Protein AF-A0A5K1DFF4-F1 (afdb_monomer)

Radius of gyration: 33.99 Å; Cα contacts (8 Å, |Δi|>4): 33; chains: 1; bounding box: 78×62×84 Å

Mean predicted aligned error: 16.13 Å

pLDDT: mean 75.85, std 14.33, range [39.12, 92.12]

Secondary structure (DSSP, 8-state):
-----PPPP------------------PPPPHHHHHHHHTTT--HHHHHHHHHHHHHHHHSPPPPP---PPPTTTTSTTS----S-HHHHHHHHHHHHHHHHHHHHSTTTT-SS--------HHHHHHHHHHHHHHHHHHH-

Solvent-accessible surface area (backbone atoms only — not comparable to full-atom values): 9519 Å² total; per-residue (Å²): 133,86,82,84,76,83,81,81,88,75,92,76,91,78,77,87,76,83,70,77,76,71,81,81,77,82,79,71,80,74,53,70,71,58,51,50,51,63,74,43,67,86,48,69,62,66,60,56,48,53,50,51,49,53,50,52,50,41,70,77,50,64,77,72,73,79,88,77,77,79,74,54,97,76,56,85,44,90,89,49,86,78,77,68,82,56,68,66,61,56,49,52,48,54,49,47,50,52,50,49,58,47,50,59,65,70,41,91,41,57,91,43,87,95,51,85,74,81,86,74,80,60,65,70,60,54,52,52,51,49,51,54,52,52,53,51,54,53,67,75,72,109

InterPro domains:
  IPR006709 Small-subunit processome, Utp14 [PTHR14150] (10-126)

Structure (mmCIF, N/CA/C/O backbone):
data_AF-A0A5K1DFF4-F1
#
_entry.id   AF-A0A5K1DFF4-F1
#
loop_
_atom_site.group_PDB
_atom_site.id
_atom_site.type_symbol
_atom_site.label_atom_id
_atom_site.label_alt_id
_atom_site.label_comp_id
_atom_site.label_asym_id
_atom_site.label_entity_id
_atom_site.label_seq_id
_atom_site.pdbx_PDB_ins_code
_atom_site.Cartn_x
_atom_site.Cartn_y
_atom_site.Cartn_z
_atom_site.occupancy
_atom_site.B_iso_or_equiv
_atom_site.auth_seq_id
_atom_site.auth_comp_id
_atom_site.auth_asym_id
_atom_site.auth_atom_id
_atom_site.pdbx_PDB_model_num
ATOM 1 N N . GLU A 1 1 ? 32.596 -52.393 -13.654 1.00 39.12 1 GLU A N 1
ATOM 2 C CA . GLU A 1 1 ? 33.371 -52.544 -14.899 1.00 39.12 1 GLU A CA 1
ATOM 3 C C . GLU A 1 1 ? 32.448 -52.272 -16.078 1.00 39.12 1 GLU A C 1
ATOM 5 O O . GLU A 1 1 ? 31.276 -52.626 -16.020 1.00 39.12 1 GLU A O 1
ATOM 10 N N . VAL A 1 2 ? 32.944 -51.499 -17.035 1.00 43.91 2 VAL A N 1
ATOM 11 C CA . VAL A 1 2 ? 32.220 -50.765 -18.083 1.00 43.91 2 VAL A CA 1
ATOM 12 C C . VAL A 1 2 ? 31.296 -51.635 -18.946 1.00 43.91 2 VAL A C 1
ATOM 14 O O . VAL A 1 2 ? 31.752 -52.527 -19.653 1.00 43.91 2 VAL A O 1
ATOM 17 N N . LYS A 1 3 ? 29.993 -51.320 -18.950 1.00 46.97 3 LYS A N 1
ATOM 18 C CA . LYS A 1 3 ? 29.064 -51.802 -19.980 1.00 46.97 3 LYS A CA 1
ATOM 19 C C . LYS A 1 3 ? 29.241 -50.939 -21.227 1.00 46.97 3 LYS A C 1
ATOM 21 O O . LYS A 1 3 ? 28.746 -49.818 -21.277 1.00 46.97 3 LYS A O 1
ATOM 26 N N . GLN A 1 4 ? 29.955 -51.469 -22.213 1.00 48.59 4 GLN A N 1
ATOM 27 C CA . GLN A 1 4 ? 29.823 -51.026 -23.595 1.00 48.59 4 GLN A CA 1
ATOM 28 C C . GLN A 1 4 ? 28.458 -51.506 -24.102 1.00 48.59 4 GLN A C 1
ATOM 30 O O . GLN A 1 4 ? 28.207 -52.709 -24.145 1.00 48.59 4 GLN A O 1
ATOM 35 N N . LEU A 1 5 ? 27.572 -50.574 -24.451 1.00 53.84 5 LEU A N 1
ATOM 36 C CA . LEU A 1 5 ? 26.425 -50.859 -25.306 1.00 53.84 5 LEU A CA 1
ATOM 37 C C . LEU A 1 5 ? 26.660 -50.128 -26.625 1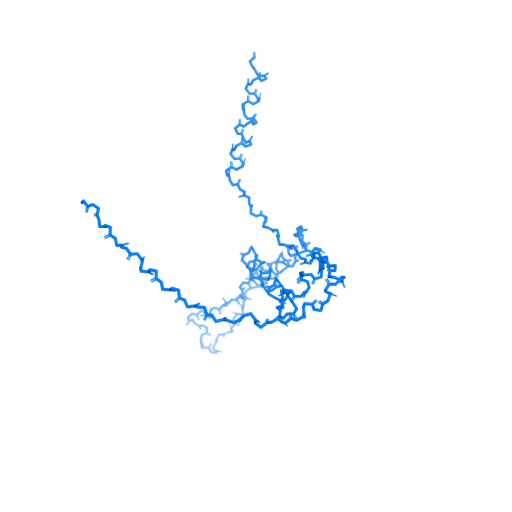.00 53.84 5 LEU A C 1
ATOM 39 O O . LEU A 1 5 ? 26.746 -48.903 -26.660 1.00 53.84 5 LEU A O 1
ATOM 43 N N . ALA A 1 6 ? 26.821 -50.918 -27.680 1.00 44.25 6 ALA A N 1
ATOM 44 C CA . ALA A 1 6 ? 26.883 -50.466 -29.055 1.00 44.25 6 ALA A CA 1
ATOM 45 C C . ALA A 1 6 ? 25.528 -49.864 -29.458 1.00 44.25 6 ALA A C 1
ATOM 47 O O . ALA A 1 6 ? 24.496 -50.507 -29.265 1.00 44.25 6 ALA A O 1
ATOM 48 N N . CYS A 1 7 ? 25.525 -48.657 -30.028 1.00 39.53 7 CYS A N 1
ATOM 49 C CA . CYS A 1 7 ? 24.390 -48.201 -30.827 1.00 39.53 7 CYS A CA 1
ATOM 50 C C . CYS A 1 7 ? 24.571 -48.739 -32.245 1.00 39.53 7 CYS A C 1
ATOM 52 O O . CYS A 1 7 ? 25.621 -48.551 -32.857 1.00 39.53 7 CYS A O 1
ATOM 54 N N . SER A 1 8 ? 23.551 -49.455 -32.703 1.00 48.06 8 SER A N 1
ATOM 55 C CA . SER A 1 8 ? 23.461 -50.041 -34.032 1.00 48.06 8 SER A CA 1
ATOM 56 C C . SER A 1 8 ? 23.337 -48.936 -35.075 1.00 48.06 8 SER A C 1
ATOM 58 O O . SER A 1 8 ? 22.483 -48.060 -34.953 1.00 48.06 8 SER A O 1
ATOM 60 N N . ASP A 1 9 ? 24.193 -49.017 -36.086 1.00 43.62 9 ASP A N 1
ATOM 61 C CA . ASP A 1 9 ? 24.113 -48.273 -37.335 1.00 43.62 9 ASP A CA 1
ATOM 62 C C . ASP A 1 9 ? 22.935 -48.835 -38.147 1.00 43.62 9 ASP A C 1
ATOM 64 O O . ASP A 1 9 ? 22.853 -50.045 -38.378 1.00 43.62 9 ASP A O 1
ATOM 68 N N . SER A 1 10 ? 21.981 -47.980 -38.497 1.00 50.53 10 SER A N 1
ATOM 69 C CA . SER A 1 10 ? 20.899 -48.293 -39.428 1.00 50.53 10 SER A CA 1
ATOM 70 C C . SER A 1 10 ? 20.788 -47.113 -40.372 1.00 50.53 10 SER A C 1
ATOM 72 O O . SER A 1 10 ? 20.087 -46.142 -40.091 1.00 50.53 10 SER A O 1
ATOM 74 N N . ALA A 1 11 ? 21.532 -47.216 -41.469 1.00 50.69 11 ALA A N 1
ATOM 75 C CA . ALA A 1 11 ? 21.329 -46.429 -42.666 1.00 50.69 11 ALA A CA 1
ATOM 76 C C . ALA A 1 11 ? 19.898 -46.654 -43.170 1.00 50.69 11 ALA A C 1
ATOM 78 O O . ALA A 1 11 ? 19.528 -47.780 -43.504 1.00 50.69 11 ALA A O 1
ATOM 79 N N . ASP A 1 12 ? 19.115 -45.583 -43.206 1.00 45.81 12 ASP A N 1
ATOM 80 C CA . ASP A 1 12 ? 17.918 -45.503 -44.027 1.00 45.81 12 ASP A CA 1
ATOM 81 C C . ASP A 1 12 ? 18.063 -44.239 -44.874 1.00 45.81 12 ASP A C 1
ATOM 83 O O . ASP A 1 12 ? 18.036 -43.114 -44.369 1.00 45.81 12 ASP A O 1
ATOM 87 N N . GLU A 1 13 ? 18.371 -44.457 -46.150 1.00 49.12 13 GLU A N 1
ATOM 88 C CA . GLU A 1 13 ? 18.345 -43.427 -47.173 1.00 49.12 13 GLU A CA 1
ATOM 89 C C . GLU A 1 13 ? 16.897 -43.258 -47.625 1.00 49.12 13 GLU A C 1
ATOM 91 O O . GLU A 1 13 ? 16.302 -44.175 -48.189 1.00 49.12 13 GLU A O 1
ATOM 96 N N . SER A 1 14 ? 16.344 -42.066 -47.429 1.00 51.72 14 SER A N 1
ATOM 97 C CA . SER A 1 14 ? 15.102 -41.664 -48.080 1.00 51.72 14 SER A CA 1
ATOM 98 C C . SER A 1 14 ? 15.201 -40.207 -48.521 1.00 51.72 14 SER A C 1
ATOM 100 O O . SER A 1 14 ? 15.054 -39.289 -47.720 1.00 51.72 14 SER A O 1
ATOM 102 N N . GLU A 1 15 ? 15.518 -40.082 -49.808 1.00 46.38 15 GLU A N 1
ATOM 103 C CA . GLU A 1 15 ? 15.056 -39.101 -50.794 1.00 46.38 15 GLU A CA 1
ATOM 104 C C . GLU A 1 15 ? 15.085 -37.607 -50.421 1.00 46.38 15 GLU A C 1
ATOM 106 O O . GLU A 1 15 ? 14.270 -37.086 -49.662 1.00 46.38 15 GLU A O 1
ATOM 111 N N . GLU A 1 16 ? 16.021 -36.902 -51.067 1.00 46.00 16 GLU A N 1
ATOM 112 C CA . GLU A 1 16 ? 16.049 -35.448 -51.201 1.00 46.00 16 GLU A CA 1
ATOM 113 C C . GLU A 1 16 ? 14.809 -34.955 -51.962 1.00 46.00 16 GLU A C 1
ATOM 115 O O . GLU A 1 16 ? 14.811 -34.822 -53.188 1.00 46.00 16 GLU A O 1
ATOM 120 N N . ASP A 1 17 ? 13.751 -34.627 -51.224 1.00 42.62 17 ASP A N 1
ATOM 121 C CA . ASP A 1 17 ? 12.712 -33.737 -51.725 1.00 42.62 17 ASP A CA 1
ATOM 122 C C . ASP A 1 17 ? 13.306 -32.320 -51.768 1.00 42.62 17 ASP A C 1
ATOM 124 O O . ASP A 1 17 ? 13.431 -31.614 -50.763 1.00 42.62 17 ASP A O 1
ATOM 128 N N . ASN A 1 18 ? 13.757 -31.937 -52.964 1.00 50.97 18 ASN A N 1
ATOM 129 C CA . ASN A 1 18 ? 14.272 -30.617 -53.310 1.00 50.97 18 ASN A CA 1
ATOM 130 C C . ASN A 1 18 ? 13.133 -29.591 -53.241 1.00 50.97 18 ASN A C 1
ATOM 132 O O . ASN A 1 18 ? 12.577 -29.154 -54.252 1.00 50.97 18 ASN A O 1
ATOM 136 N N . GLN A 1 19 ? 12.759 -29.231 -52.017 1.00 44.47 19 GLN A N 1
ATOM 137 C CA . GLN A 1 19 ? 11.852 -28.139 -51.750 1.00 44.47 19 GLN A CA 1
ATOM 138 C C . GLN A 1 19 ? 12.647 -26.857 -51.953 1.00 44.47 19 GLN A C 1
ATOM 140 O O . GLN A 1 19 ? 13.434 -26.442 -51.104 1.00 44.47 19 GLN A O 1
ATOM 145 N N . SER A 1 20 ? 12.480 -26.288 -53.148 1.00 45.53 20 SER A N 1
ATOM 146 C CA . SER A 1 20 ? 13.001 -24.992 -53.554 1.00 45.53 20 SER A CA 1
ATOM 147 C C . SER A 1 20 ? 12.880 -24.011 -52.395 1.00 45.53 20 SER A C 1
ATOM 149 O O . SER A 1 20 ? 11.777 -23.578 -52.057 1.00 45.53 20 SER A O 1
ATOM 151 N N . VAL A 1 21 ? 14.018 -23.706 -51.774 1.00 53.59 21 VAL A N 1
ATOM 152 C CA . VAL A 1 21 ? 14.133 -22.690 -50.735 1.00 53.59 21 VAL A CA 1
ATOM 153 C C . VAL A 1 21 ? 13.861 -21.372 -51.441 1.00 53.59 21 VAL A C 1
ATOM 155 O O . VAL A 1 21 ? 14.738 -20.780 -52.070 1.00 53.59 21 VAL A O 1
ATOM 158 N N . GLU A 1 22 ? 12.588 -20.991 -51.445 1.00 52.88 22 GLU A N 1
ATOM 159 C CA . GLU A 1 22 ? 12.128 -19.688 -51.876 1.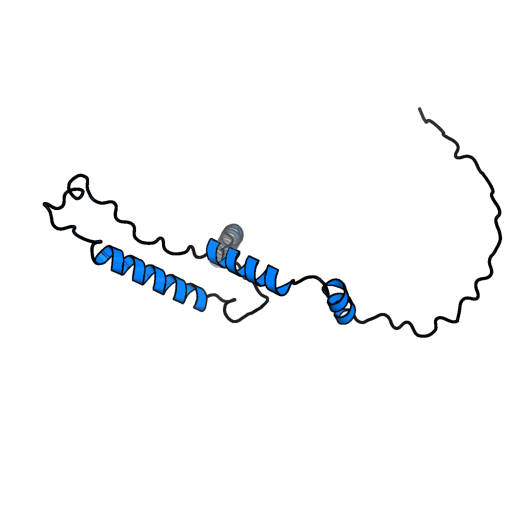00 52.88 22 GLU A CA 1
ATOM 160 C C . GLU A 1 22 ? 12.979 -18.685 -51.111 1.00 52.88 22 GLU A C 1
ATOM 162 O O . GLU A 1 22 ? 13.079 -18.752 -49.883 1.00 52.88 22 GLU A O 1
ATOM 167 N N . SER A 1 23 ? 13.719 -17.874 -51.864 1.00 50.88 23 SER A N 1
ATOM 168 C CA . SER A 1 23 ? 14.736 -16.965 -51.363 1.00 50.88 23 SER A CA 1
ATOM 169 C C . SER A 1 23 ? 14.130 -16.082 -50.285 1.00 50.88 23 SER A C 1
ATOM 171 O O . SER A 1 23 ? 13.489 -15.070 -50.561 1.00 50.88 23 SER A O 1
ATOM 173 N N . MET A 1 24 ? 14.335 -16.512 -49.047 1.00 57.44 24 MET A N 1
ATOM 174 C CA . MET A 1 24 ? 13.9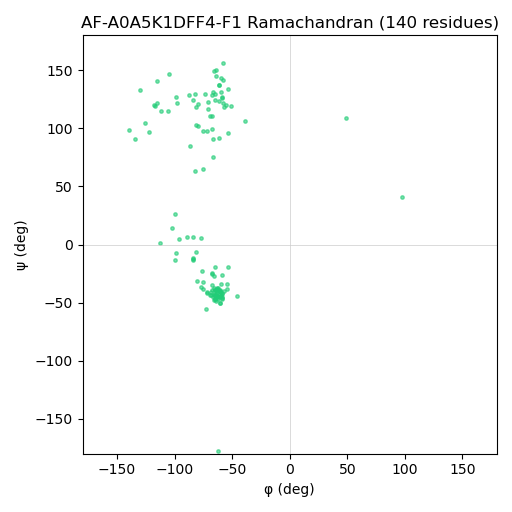59 -15.832 -47.833 1.00 57.44 24 MET A CA 1
ATOM 175 C C . MET A 1 24 ? 14.956 -14.677 -47.608 1.00 57.44 24 MET A C 1
ATOM 177 O O . MET A 1 24 ? 15.731 -14.669 -46.656 1.00 57.44 24 MET A O 1
ATOM 181 N N . SER A 1 25 ? 14.956 -13.699 -48.512 1.00 60.94 25 SER A N 1
ATOM 182 C CA . SER A 1 25 ? 15.586 -12.398 -48.301 1.00 60.94 25 SER A CA 1
ATOM 183 C C . SER A 1 25 ? 14.579 -11.468 -47.629 1.00 60.94 25 SER A C 1
ATOM 185 O O . SER A 1 25 ? 13.461 -11.330 -48.118 1.00 60.94 25 SER A O 1
ATOM 187 N N . ASP A 1 26 ? 15.026 -10.851 -46.534 1.00 61.12 26 ASP A N 1
ATOM 188 C CA . ASP A 1 26 ? 14.381 -9.772 -45.767 1.00 61.12 26 ASP A CA 1
ATOM 189 C C . ASP A 1 26 ? 13.594 -10.196 -44.509 1.00 61.12 26 ASP A C 1
ATOM 191 O O . ASP A 1 26 ? 12.553 -9.636 -44.176 1.00 61.12 26 ASP A O 1
ATOM 195 N N . TYR A 1 27 ? 14.131 -11.145 -43.731 1.00 63.75 27 TYR A N 1
ATOM 196 C CA . TYR A 1 27 ? 13.743 -11.315 -42.320 1.00 63.75 27 TYR A CA 1
ATOM 197 C C . TYR A 1 27 ? 14.608 -10.384 -41.481 1.00 63.75 27 TYR A C 1
ATOM 199 O O . TYR A 1 27 ? 15.662 -10.772 -40.975 1.00 63.75 27 TYR A O 1
ATOM 207 N N . GLU A 1 28 ? 14.185 -9.129 -41.356 1.00 74.00 28 GLU A N 1
ATOM 208 C CA . GLU A 1 28 ? 14.731 -8.259 -40.322 1.00 74.00 28 GLU A CA 1
ATOM 209 C C . GLU A 1 28 ? 14.330 -8.834 -38.961 1.00 74.00 28 GLU A C 1
ATOM 211 O O . GLU A 1 28 ? 13.153 -9.094 -38.699 1.00 74.00 28 GLU A O 1
ATOM 216 N N . LEU A 1 29 ? 15.319 -9.092 -38.101 1.00 77.94 29 LEU A N 1
ATOM 217 C CA . LEU A 1 29 ? 15.044 -9.543 -36.743 1.00 77.94 29 LEU A CA 1
ATOM 218 C C . LEU A 1 29 ? 14.167 -8.484 -36.062 1.00 77.94 29 LEU A C 1
ATOM 220 O O . LEU A 1 29 ? 14.595 -7.328 -35.967 1.00 77.94 29 LEU A O 1
ATOM 224 N N . PRO A 1 30 ? 12.965 -8.852 -35.585 1.00 80.44 30 PRO A N 1
ATOM 225 C CA . PRO A 1 30 ? 12.081 -7.905 -34.931 1.00 80.44 30 PRO A CA 1
ATOM 226 C C . PRO A 1 30 ? 12.796 -7.287 -33.735 1.00 80.44 30 PRO A C 1
ATOM 228 O O . PRO A 1 30 ? 13.544 -7.949 -33.003 1.00 80.44 30 PRO A O 1
ATOM 231 N N . SER A 1 31 ? 12.572 -5.992 -33.535 1.00 86.06 31 SER A N 1
ATOM 232 C CA . SER A 1 31 ? 13.191 -5.292 -32.417 1.00 86.06 31 SER A CA 1
ATOM 233 C C . SER A 1 31 ? 12.672 -5.857 -31.088 1.00 86.06 31 SER A C 1
ATOM 235 O O . SER A 1 31 ? 11.529 -6.307 -30.985 1.00 86.06 31 SER A O 1
ATOM 237 N N . MET A 1 32 ? 13.495 -5.803 -30.037 1.00 86.44 32 MET A N 1
ATOM 238 C CA . MET A 1 32 ? 13.118 -6.285 -28.699 1.00 86.44 32 MET A CA 1
ATOM 239 C C . MET A 1 32 ? 11.714 -5.847 -28.219 1.00 86.44 32 MET A C 1
ATOM 241 O O . MET A 1 32 ? 10.990 -6.709 -27.722 1.00 86.44 32 MET A O 1
ATOM 245 N N . PRO A 1 33 ? 11.254 -4.584 -28.373 1.00 87.00 33 PRO A N 1
ATOM 246 C CA . PRO A 1 33 ? 9.906 -4.206 -27.933 1.00 87.00 33 PRO A CA 1
ATOM 247 C C . PRO A 1 33 ? 8.780 -4.894 -28.717 1.00 87.00 33 PRO A C 1
ATOM 249 O O . PRO A 1 33 ? 7.692 -5.081 -28.181 1.00 87.00 33 PRO A O 1
ATOM 252 N N . GLU A 1 34 ? 9.014 -5.278 -29.968 1.00 87.38 34 GLU A N 1
ATOM 253 C CA . GLU A 1 34 ? 8.032 -5.979 -30.797 1.00 87.38 34 GLU A CA 1
ATOM 254 C C . GLU A 1 34 ? 7.892 -7.446 -30.376 1.00 87.38 34 GLU A C 1
ATOM 256 O O . GLU A 1 34 ? 6.783 -7.972 -30.280 1.00 87.38 34 GLU A O 1
ATOM 261 N N . LEU A 1 35 ? 9.013 -8.071 -30.009 1.00 89.81 35 LEU A N 1
ATOM 262 C CA . LEU A 1 35 ? 9.031 -9.401 -29.407 1.00 89.81 35 LEU A CA 1
ATOM 263 C C . LEU A 1 35 ? 8.338 -9.422 -28.044 1.00 89.81 35 LEU A C 1
ATOM 265 O O . LEU A 1 35 ? 7.550 -10.326 -27.790 1.00 89.81 35 LEU A O 1
ATOM 269 N N . ILE A 1 36 ? 8.580 -8.416 -27.196 1.00 86.31 36 ILE A N 1
ATOM 270 C CA . ILE A 1 36 ? 7.915 -8.283 -25.890 1.00 86.31 36 ILE A CA 1
ATOM 271 C C . ILE A 1 36 ? 6.403 -8.149 -26.090 1.00 86.31 36 ILE A C 1
ATOM 273 O O . ILE A 1 36 ? 5.640 -8.921 -25.518 1.00 86.31 36 ILE A O 1
ATOM 277 N N . LYS A 1 37 ? 5.960 -7.240 -26.968 1.00 85.56 37 LYS A N 1
ATOM 278 C CA . LYS A 1 37 ? 4.531 -7.078 -27.275 1.00 85.56 37 LYS A CA 1
ATOM 279 C C . LYS A 1 37 ? 3.896 -8.367 -27.781 1.00 85.56 37 LYS A C 1
ATOM 281 O O . LYS A 1 37 ? 2.772 -8.653 -27.406 1.00 85.56 37 LYS A O 1
ATOM 286 N N . ARG A 1 38 ? 4.597 -9.141 -28.616 1.00 86.56 38 ARG A N 1
ATOM 287 C CA . ARG A 1 38 ? 4.097 -10.418 -29.142 1.00 86.56 38 ARG A CA 1
ATOM 288 C C . ARG A 1 38 ? 4.063 -11.521 -28.086 1.00 86.56 38 ARG A C 1
ATOM 290 O O . ARG A 1 38 ? 3.111 -12.292 -28.069 1.00 86.56 38 ARG A O 1
ATOM 297 N N . ALA A 1 39 ? 5.083 -11.607 -27.237 1.00 88.25 39 ALA A N 1
ATOM 298 C CA . ALA A 1 39 ? 5.167 -12.606 -26.176 1.00 88.25 39 ALA A CA 1
ATOM 299 C C . ALA A 1 39 ? 4.075 -12.405 -25.114 1.00 88.25 39 ALA A C 1
ATOM 301 O O . ALA A 1 39 ? 3.495 -13.385 -24.659 1.00 88.25 39 ALA A O 1
ATOM 302 N N . PHE A 1 40 ? 3.751 -11.149 -24.795 1.00 84.62 40 PHE A N 1
ATOM 303 C CA . PHE A 1 40 ? 2.730 -10.775 -23.811 1.00 84.62 40 PHE A CA 1
ATOM 304 C C . PHE A 1 40 ? 1.404 -10.312 -24.449 1.00 84.62 40 PHE A C 1
ATOM 306 O O . PHE A 1 40 ? 0.560 -9.751 -23.769 1.00 84.62 40 PHE A O 1
ATOM 313 N N . ALA A 1 41 ? 1.173 -10.546 -25.749 1.00 82.12 41 ALA A N 1
ATOM 314 C CA . ALA A 1 41 ? -0.056 -10.111 -26.439 1.00 82.12 41 ALA A CA 1
ATOM 315 C C . ALA A 1 41 ? -1.335 -10.796 -25.924 1.00 82.12 41 ALA A C 1
ATOM 317 O O . ALA A 1 41 ? -2.438 -10.336 -26.205 1.00 82.12 41 ALA A O 1
ATOM 318 N N . SER A 1 42 ? -1.173 -11.934 -25.249 1.00 79.56 42 SER A N 1
ATOM 319 C CA . SER A 1 42 ? -2.256 -12.747 -24.694 1.00 79.56 42 SER A CA 1
ATOM 320 C C . SER A 1 42 ? -2.253 -12.763 -23.164 1.00 79.56 42 SER A C 1
ATOM 322 O O . SER A 1 42 ? -3.053 -13.495 -22.584 1.00 79.56 42 SER A O 1
ATOM 324 N N . ASP A 1 43 ? -1.328 -12.042 -22.533 1.00 85.00 43 ASP A N 1
ATOM 325 C CA . ASP A 1 43 ? -1.120 -12.062 -21.090 1.00 85.00 43 ASP A CA 1
ATOM 326 C C . ASP A 1 43 ? -1.400 -10.664 -20.529 1.00 85.00 43 ASP A C 1
ATOM 328 O O . ASP A 1 43 ? -0.745 -9.694 -20.921 1.00 85.00 43 ASP A O 1
ATOM 332 N N . ASP A 1 44 ? -2.386 -10.549 -19.640 1.00 83.69 44 ASP A N 1
ATOM 333 C CA . ASP A 1 44 ? -2.805 -9.277 -19.039 1.00 83.69 44 ASP A CA 1
ATOM 334 C C . ASP A 1 44 ? -1.886 -8.914 -17.858 1.00 83.69 44 ASP A C 1
ATOM 336 O O . ASP A 1 44 ? -2.293 -8.791 -16.702 1.00 83.69 44 ASP A O 1
ATOM 340 N N . VAL A 1 45 ? -0.603 -8.707 -18.172 1.00 83.44 45 VAL A N 1
ATOM 341 C CA . VAL A 1 45 ? 0.471 -8.423 -17.202 1.00 83.44 45 VAL A CA 1
ATOM 342 C C . VAL A 1 45 ? 0.217 -7.173 -16.357 1.00 83.44 45 VAL A C 1
ATOM 344 O O . VAL A 1 45 ? 0.731 -7.052 -15.246 1.00 83.44 45 VAL A O 1
ATOM 347 N N . GLU A 1 46 ? -0.564 -6.224 -16.875 1.00 83.94 46 GLU A N 1
ATOM 348 C CA . GLU A 1 46 ? -0.919 -5.001 -16.155 1.00 83.94 46 GLU A CA 1
ATOM 349 C C . GLU A 1 46 ? -1.917 -5.285 -15.023 1.00 83.94 46 GLU A C 1
ATOM 351 O O . GLU A 1 46 ? -1.741 -4.770 -13.919 1.00 83.94 46 GLU A O 1
ATOM 356 N N . GLU A 1 47 ? -2.918 -6.143 -15.252 1.00 86.88 47 GLU A N 1
ATOM 357 C CA . GLU A 1 47 ? -3.928 -6.480 -14.240 1.00 86.88 47 GLU A CA 1
ATOM 358 C C . GLU A 1 47 ? -3.319 -7.313 -13.105 1.00 86.88 47 GLU A C 1
ATOM 360 O O . GLU A 1 47 ? -3.553 -7.037 -11.923 1.00 86.88 47 GLU A O 1
ATOM 36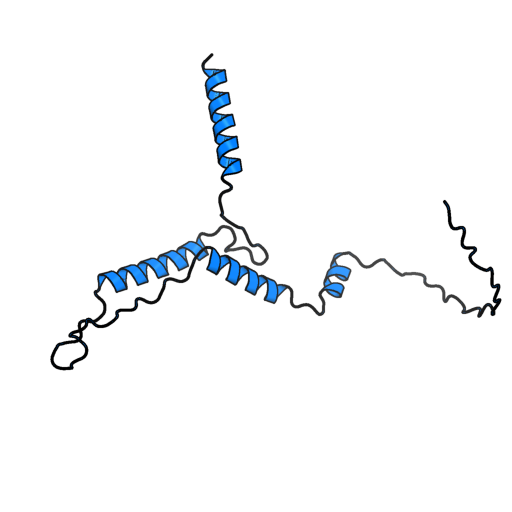5 N N . GLU A 1 48 ? -2.487 -8.300 -13.447 1.00 87.25 48 GLU A N 1
ATOM 366 C CA . GLU A 1 48 ? -1.773 -9.098 -12.448 1.00 87.25 48 GLU A CA 1
ATOM 367 C C . GLU A 1 48 ? -0.857 -8.228 -11.584 1.00 87.25 48 GLU A C 1
ATOM 369 O O . GLU A 1 48 ? -0.835 -8.370 -10.357 1.00 87.25 48 GLU A O 1
ATOM 374 N N . PHE A 1 49 ? -0.168 -7.267 -12.204 1.00 89.88 49 PHE A N 1
ATOM 375 C CA . PHE A 1 49 ? 0.693 -6.333 -11.493 1.00 89.88 49 PHE A CA 1
ATOM 376 C C . PHE A 1 49 ? -0.092 -5.403 -10.563 1.00 89.88 49 PHE A C 1
ATOM 378 O O . PHE A 1 49 ? 0.314 -5.177 -9.421 1.00 89.88 49 PHE A O 1
ATOM 385 N N . GLU A 1 50 ? -1.226 -4.857 -11.011 1.00 87.25 50 GLU A N 1
ATOM 386 C CA . GLU A 1 50 ? -2.086 -4.032 -10.157 1.00 87.25 50 GLU A CA 1
ATOM 387 C C . GLU A 1 50 ? -2.603 -4.823 -8.952 1.00 87.25 50 GLU A C 1
ATOM 389 O O . GLU A 1 50 ? -2.611 -4.312 -7.827 1.00 87.25 50 GLU A O 1
ATOM 394 N N . LYS A 1 51 ? -2.969 -6.089 -9.158 1.00 89.00 51 LYS A N 1
ATOM 395 C CA . LYS A 1 51 ? -3.402 -6.984 -8.087 1.00 89.00 51 LYS A CA 1
ATOM 396 C C . LYS A 1 51 ? -2.283 -7.266 -7.083 1.00 89.00 51 LYS A C 1
ATOM 398 O O . LYS A 1 51 ? -2.509 -7.115 -5.882 1.00 89.00 51 LYS A O 1
ATOM 403 N N . GLU A 1 52 ? -1.088 -7.623 -7.547 1.00 86.94 52 GLU A N 1
ATOM 404 C CA . GLU A 1 52 ? 0.070 -7.868 -6.678 1.00 86.94 52 GLU A CA 1
ATOM 405 C C . GLU A 1 52 ? 0.468 -6.596 -5.911 1.00 86.94 52 GLU A C 1
ATOM 407 O O . GLU A 1 52 ? 0.742 -6.636 -4.710 1.00 86.94 52 GLU A O 1
ATOM 412 N N . LYS A 1 53 ? 0.399 -5.430 -6.566 1.00 87.44 53 LYS A N 1
ATOM 413 C CA . LYS A 1 53 ? 0.615 -4.128 -5.927 1.00 87.44 53 LYS A CA 1
ATOM 414 C C . LYS A 1 53 ? -0.390 -3.870 -4.808 1.00 87.44 53 LYS A C 1
ATOM 416 O O . LYS A 1 53 ? 0.001 -3.407 -3.737 1.00 87.44 53 LYS A O 1
ATOM 421 N N . LEU A 1 54 ? -1.673 -4.156 -5.027 1.00 83.62 54 LEU A N 1
ATOM 422 C CA . LEU A 1 54 ? -2.711 -4.013 -4.003 1.00 83.62 54 LEU A CA 1
ATOM 423 C C . LEU A 1 54 ? -2.499 -4.973 -2.827 1.00 83.62 54 LEU A C 1
ATOM 425 O O . LEU A 1 54 ? -2.705 -4.579 -1.678 1.00 83.62 54 LEU A O 1
ATOM 429 N N . GLU A 1 55 ? -2.068 -6.204 -3.096 1.00 85.62 55 GLU A N 1
ATOM 430 C CA . GLU A 1 55 ? -1.770 -7.201 -2.068 1.00 85.62 55 GLU A CA 1
ATOM 431 C C . GLU A 1 55 ? -0.568 -6.782 -1.210 1.00 85.62 55 GLU A C 1
ATOM 433 O O . GLU A 1 55 ? -0.687 -6.720 0.016 1.00 85.62 55 GLU A O 1
ATOM 438 N N . ALA A 1 56 ? 0.533 -6.360 -1.838 1.00 83.25 56 ALA A N 1
ATOM 439 C CA . ALA A 1 56 ? 1.708 -5.831 -1.147 1.00 83.25 56 ALA A CA 1
ATOM 440 C C . ALA A 1 56 ? 1.382 -4.572 -0.320 1.00 83.25 56 ALA A C 1
ATOM 442 O O . ALA A 1 56 ? 1.837 -4.423 0.817 1.00 83.25 56 ALA A O 1
ATOM 443 N N . LEU A 1 57 ? 0.547 -3.672 -0.855 1.00 81.62 57 LEU A N 1
ATOM 444 C CA . LEU A 1 57 ? 0.068 -2.496 -0.125 1.00 81.62 57 LEU A CA 1
ATOM 445 C C . LEU A 1 57 ? -0.765 -2.874 1.104 1.00 81.62 57 LEU A C 1
ATOM 447 O O . LEU A 1 57 ? -0.680 -2.196 2.129 1.00 81.62 57 LEU A O 1
ATOM 451 N N . ASN A 1 58 ? -1.577 -3.926 1.008 1.00 82.31 58 ASN A N 1
ATOM 452 C CA . ASN A 1 58 ? -2.409 -4.395 2.110 1.00 82.31 58 ASN A CA 1
ATOM 453 C C . ASN A 1 58 ? -1.602 -5.148 3.181 1.00 82.31 58 ASN A C 1
ATOM 455 O O . ASN A 1 58 ? -1.940 -5.063 4.360 1.00 82.31 58 ASN A O 1
ATOM 459 N N . GLU A 1 59 ? -0.532 -5.848 2.795 1.00 82.25 59 GLU A N 1
ATOM 460 C CA . GLU A 1 59 ? 0.399 -6.474 3.739 1.00 82.25 59 GLU A CA 1
ATOM 461 C C . GLU A 1 59 ? 1.167 -5.417 4.549 1.00 82.25 59 GLU A C 1
ATOM 463 O O . GLU A 1 59 ? 1.286 -5.531 5.770 1.00 82.25 59 GLU A O 1
ATOM 468 N N . GLU A 1 60 ? 1.668 -4.365 3.892 1.00 75.00 60 GLU A N 1
ATOM 469 C CA . GLU A 1 60 ? 2.452 -3.323 4.568 1.00 75.00 60 GLU A CA 1
ATOM 470 C C . GLU A 1 60 ? 1.581 -2.344 5.368 1.00 75.00 60 GLU A C 1
ATOM 472 O O . GLU A 1 60 ? 1.975 -1.895 6.448 1.00 75.00 60 GLU A O 1
ATOM 477 N N . VAL A 1 61 ? 0.392 -2.015 4.862 1.00 77.88 61 VAL A N 1
ATOM 478 C CA . VAL A 1 61 ? -0.589 -1.182 5.557 1.00 77.88 61 VAL A CA 1
ATOM 479 C C . VAL A 1 61 ? -1.873 -2.000 5.676 1.00 77.88 61 VAL A C 1
ATOM 481 O O . VAL A 1 61 ? -2.660 -2.012 4.728 1.00 77.88 61 VAL A O 1
ATOM 484 N N . PRO A 1 62 ? -2.136 -2.669 6.811 1.00 75.12 62 PRO A N 1
ATOM 485 C CA . PRO A 1 62 ? -3.375 -3.415 6.986 1.00 75.12 62 PRO A CA 1
ATOM 486 C C . PRO A 1 62 ? -4.582 -2.472 7.016 1.00 75.12 62 PRO A C 1
ATOM 488 O O . PRO A 1 62 ? -4.497 -1.302 7.411 1.00 75.12 62 PRO A O 1
ATOM 491 N N . MET A 1 63 ? -5.731 -2.960 6.553 1.00 73.50 63 MET A N 1
ATOM 492 C CA . MET A 1 63 ? -6.983 -2.214 6.663 1.00 73.50 63 MET A CA 1
ATOM 493 C C . MET A 1 63 ? -7.366 -2.093 8.147 1.00 73.50 63 MET A C 1
ATOM 495 O O . MET A 1 63 ? -7.329 -3.106 8.846 1.00 73.50 63 MET A O 1
ATOM 499 N N . PRO A 1 64 ? -7.717 -0.891 8.651 1.00 73.06 64 PRO A N 1
ATOM 500 C CA . PRO A 1 64 ? -8.170 -0.761 10.029 1.00 73.06 64 PRO A CA 1
ATOM 501 C C . PRO A 1 64 ? -9.408 -1.636 10.229 1.00 73.06 64 PRO A C 1
ATOM 503 O O . PRO A 1 64 ? -10.367 -1.556 9.457 1.00 73.06 64 PRO A O 1
ATOM 506 N N . GLU A 1 65 ? -9.364 -2.504 11.236 1.00 73.38 65 GLU A N 1
ATOM 507 C CA . GLU A 1 65 ? -10.488 -3.374 11.561 1.00 73.38 65 GLU A CA 1
ATOM 508 C C . GLU A 1 65 ? -11.705 -2.528 11.936 1.00 73.38 65 GLU A C 1
ATOM 510 O O . GLU A 1 65 ? -11.603 -1.536 12.664 1.00 73.38 65 GLU A O 1
ATOM 515 N N . LYS A 1 66 ? -12.880 -2.927 11.438 1.00 75.75 66 LYS A N 1
ATOM 516 C CA . LYS A 1 66 ? -14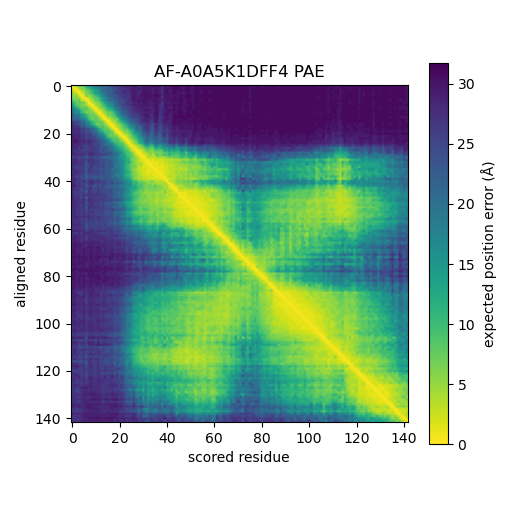.128 -2.262 11.807 1.00 75.75 66 LYS A CA 1
ATOM 517 C C . LYS A 1 66 ? -14.299 -2.386 13.321 1.00 75.75 66 LYS A C 1
ATOM 519 O O . LYS A 1 66 ? -14.216 -3.505 13.832 1.00 75.75 66 LYS A O 1
ATOM 524 N N . PRO A 1 67 ? -14.598 -1.293 14.040 1.00 71.50 67 PRO A N 1
ATOM 525 C CA . PRO A 1 67 ? -14.701 -1.366 15.478 1.00 71.50 67 PRO A CA 1
ATOM 526 C C . PRO A 1 67 ? -15.926 -2.222 15.815 1.00 71.50 67 PRO A C 1
ATOM 528 O O . PRO A 1 67 ? -17.070 -1.855 15.531 1.00 71.50 67 PRO A O 1
ATOM 531 N N . MET A 1 68 ? -15.676 -3.413 16.356 1.00 68.12 68 MET A N 1
ATOM 532 C CA . MET A 1 68 ? -16.714 -4.333 16.798 1.00 68.12 68 MET A CA 1
ATOM 533 C C . MET A 1 68 ? -16.892 -4.180 18.305 1.00 68.12 68 MET A C 1
ATOM 535 O O . MET A 1 68 ? -15.957 -4.356 19.081 1.00 68.12 68 MET A O 1
ATOM 539 N N . SER A 1 69 ? -18.105 -3.843 18.731 1.00 69.44 69 SER A N 1
ATOM 540 C CA . SER A 1 69 ? -18.477 -3.902 20.141 1.00 69.44 69 SER A CA 1
ATOM 541 C C . SER A 1 69 ? -19.377 -5.107 20.336 1.00 69.44 69 SER A C 1
ATOM 543 O O . SER A 1 69 ? -20.469 -5.182 19.773 1.00 69.44 69 SER A O 1
ATOM 545 N N . LEU A 1 70 ? -18.886 -6.073 21.112 1.00 75.75 70 LEU A N 1
ATOM 546 C CA . LEU A 1 70 ? -19.736 -7.121 21.651 1.00 75.75 70 LEU A CA 1
ATOM 547 C C . LEU A 1 70 ? -20.574 -6.501 22.778 1.00 75.75 70 LEU A C 1
ATOM 549 O O . LEU A 1 70 ? -20.001 -5.842 23.653 1.00 75.75 70 LEU A O 1
ATOM 553 N N . PRO A 1 71 ? -21.905 -6.684 22.780 1.00 77.25 71 PRO A N 1
ATOM 554 C CA . PRO A 1 71 ? -22.735 -6.199 23.870 1.00 77.25 71 PRO A CA 1
ATOM 555 C C . PRO A 1 71 ? -22.317 -6.889 25.170 1.00 77.25 71 PRO A C 1
ATOM 557 O O . PRO A 1 71 ? -22.090 -8.102 25.196 1.00 77.25 71 PRO A O 1
ATOM 560 N N . GLY A 1 72 ? -22.230 -6.123 26.259 1.00 77.94 72 GLY A N 1
ATOM 561 C CA . GLY A 1 72 ? -21.971 -6.695 27.581 1.00 77.94 72 GLY A CA 1
ATOM 562 C C . GLY A 1 72 ? -23.044 -7.725 27.954 1.00 77.94 72 GLY A C 1
ATOM 563 O O . GLY A 1 72 ? -24.173 -7.646 27.473 1.00 77.94 72 GLY A O 1
ATOM 564 N N . TRP A 1 73 ? -22.722 -8.661 28.851 1.00 80.44 73 TRP A N 1
ATOM 565 C CA . TRP A 1 73 ? -23.612 -9.762 29.263 1.00 80.44 73 TRP A CA 1
ATOM 566 C C . TRP A 1 73 ? -25.006 -9.307 29.760 1.00 80.44 73 TRP A C 1
ATOM 568 O O . TRP A 1 73 ? -25.942 -10.096 29.765 1.00 80.44 73 TRP A O 1
ATOM 578 N N . GLY A 1 74 ? -25.170 -8.039 30.155 1.00 72.12 74 GLY A N 1
ATOM 579 C CA . GLY A 1 74 ? -26.452 -7.445 30.566 1.00 72.12 74 GLY A CA 1
ATOM 580 C C . GLY A 1 74 ? -27.190 -6.619 29.497 1.00 72.12 74 GLY A C 1
ATOM 581 O O . GLY A 1 74 ? -28.327 -6.220 29.729 1.00 72.12 74 GLY A O 1
ATOM 582 N N . GLN A 1 75 ? -26.589 -6.365 28.329 1.00 72.94 75 GLN A N 1
ATOM 583 C CA . GLN A 1 75 ? -27.162 -5.525 27.259 1.00 72.94 75 GLN A CA 1
ATOM 584 C C . GLN A 1 75 ? -28.027 -6.308 26.253 1.00 72.94 75 GLN A C 1
ATOM 586 O O . GLN A 1 75 ? -28.454 -5.764 25.235 1.00 72.94 75 GLN A O 1
ATOM 591 N N . TRP A 1 76 ? -28.275 -7.595 26.513 1.00 74.94 76 TRP A N 1
ATOM 592 C CA . TRP A 1 76 ? -29.093 -8.464 25.655 1.00 74.94 76 TRP A CA 1
ATOM 593 C C . TRP A 1 76 ? -30.599 -8.302 25.894 1.00 74.94 76 TRP A C 1
ATOM 595 O O . TRP A 1 76 ? -31.401 -8.872 25.162 1.00 74.94 76 TRP A O 1
ATOM 605 N N . THR A 1 77 ? -30.987 -7.526 26.909 1.00 74.81 77 THR A N 1
ATOM 606 C CA . THR A 1 77 ? -32.387 -7.214 27.217 1.00 74.81 77 THR A CA 1
ATOM 607 C C . THR A 1 77 ? -32.711 -5.787 26.784 1.00 74.81 77 THR A C 1
ATOM 609 O O . THR A 1 77 ? -31.864 -4.902 26.893 1.00 74.81 77 THR A O 1
ATOM 612 N N . ASP A 1 78 ? -33.944 -5.535 26.346 1.00 70.94 78 ASP A N 1
ATOM 613 C CA . ASP A 1 78 ? -34.395 -4.187 25.955 1.00 70.94 78 ASP A CA 1
ATOM 614 C C . ASP A 1 78 ? -34.716 -3.281 27.165 1.00 70.94 78 ASP A C 1
ATOM 616 O O . ASP A 1 78 ? -35.196 -2.163 27.007 1.00 70.94 78 ASP A O 1
ATOM 620 N N . VAL A 1 79 ? -34.442 -3.758 28.387 1.00 76.06 79 VAL A N 1
ATOM 621 C CA . VAL A 1 79 ? -34.678 -3.040 29.652 1.00 76.06 79 VAL A CA 1
ATOM 622 C C . VAL A 1 79 ? -33.625 -1.949 29.891 1.00 76.06 79 VAL A C 1
ATOM 624 O O . VAL A 1 79 ? -33.875 -1.001 30.632 1.00 76.06 79 VAL A O 1
ATOM 627 N N . GLN A 1 80 ? -32.447 -2.067 29.273 1.00 69.81 80 GLN A N 1
ATOM 628 C CA . GLN A 1 80 ? -31.363 -1.091 29.381 1.00 69.81 80 GLN A CA 1
ATOM 629 C C . GLN A 1 80 ? -31.098 -0.429 28.029 1.00 69.81 80 GLN A C 1
ATOM 631 O O . GLN A 1 80 ? -31.094 -1.092 26.991 1.00 69.81 80 GLN A O 1
ATOM 636 N N . GLU A 1 81 ? -30.825 0.877 28.035 1.00 70.69 81 GLU A N 1
ATOM 637 C CA . GLU A 1 81 ? -30.399 1.577 26.825 1.00 70.69 81 GLU A CA 1
ATOM 638 C C . GLU A 1 81 ? -29.083 0.980 26.311 1.00 70.69 81 GLU A C 1
ATOM 640 O O . GLU A 1 81 ? -28.069 0.918 27.017 1.00 70.69 81 GLU A O 1
ATOM 645 N N . LYS A 1 82 ? -29.097 0.528 25.055 1.00 71.94 82 LYS A N 1
ATOM 646 C CA . LYS A 1 82 ? -27.916 -0.004 24.372 1.00 71.94 82 LYS A CA 1
ATOM 647 C C . LYS A 1 82 ? -26.936 1.143 24.162 1.00 71.94 82 LYS A C 1
ATOM 649 O O . LYS A 1 82 ? -27.079 1.943 23.240 1.00 71.94 82 LYS A O 1
ATOM 654 N N . LYS A 1 83 ? -25.937 1.234 25.037 1.00 71.62 83 LYS A N 1
ATOM 655 C CA . LYS A 1 83 ? -24.844 2.192 24.884 1.00 71.62 83 LYS A CA 1
ATOM 656 C C . LYS A 1 83 ? -24.013 1.742 23.684 1.00 71.62 83 LYS A C 1
ATOM 658 O O . LYS A 1 83 ? -23.404 0.677 23.733 1.00 71.62 83 LYS A O 1
ATOM 663 N N . GLY A 1 84 ? -24.076 2.511 22.598 1.00 76.25 84 GLY A N 1
ATOM 664 C CA . GLY A 1 84 ? -23.304 2.253 21.385 1.00 76.25 84 GLY A CA 1
ATOM 665 C C . GLY A 1 84 ? -21.797 2.317 21.632 1.00 76.25 84 GLY A C 1
ATOM 666 O O . GLY A 1 84 ? -21.342 2.540 22.759 1.00 76.25 84 GLY A O 1
ATOM 667 N N . LEU A 1 85 ? -21.018 2.140 20.563 1.00 78.25 85 LEU A N 1
ATOM 668 C CA . LEU A 1 85 ? -19.569 2.253 20.656 1.00 78.25 85 LEU A CA 1
ATOM 669 C C . LEU A 1 85 ? -19.183 3.597 21.288 1.00 78.25 85 LEU A C 1
ATOM 671 O O . LEU A 1 85 ? -19.735 4.635 20.909 1.00 78.25 85 LEU A O 1
ATOM 675 N N . PRO A 1 86 ? -18.259 3.596 22.259 1.00 84.25 86 PRO A N 1
ATOM 676 C CA . PRO A 1 86 ? -17.827 4.831 22.878 1.00 84.25 86 PRO A CA 1
ATOM 677 C C . PRO A 1 86 ? -17.134 5.723 21.839 1.00 84.25 86 PRO A C 1
ATOM 679 O O . PRO A 1 86 ? -16.436 5.235 20.951 1.00 84.25 86 PRO A O 1
ATOM 682 N N . SER A 1 87 ? -17.315 7.041 21.974 1.00 83.25 87 SER A N 1
ATOM 683 C CA . SER A 1 87 ? -16.837 8.033 20.996 1.00 83.25 87 SER A CA 1
ATOM 684 C C . SER A 1 87 ? -15.341 7.922 20.694 1.00 83.25 87 SER A C 1
ATOM 686 O O . SER A 1 87 ? -14.944 8.136 19.557 1.00 83.25 87 SER A O 1
ATOM 688 N N . TRP A 1 88 ? -14.524 7.544 21.682 1.00 82.12 88 TRP A N 1
ATOM 689 C CA . TRP A 1 88 ? -13.076 7.403 21.512 1.00 82.12 88 TRP A CA 1
ATOM 690 C C . TRP A 1 88 ? -12.694 6.239 20.584 1.00 82.12 88 TRP A C 1
ATOM 692 O O . TRP A 1 88 ? -11.766 6.386 19.803 1.00 82.12 88 TRP A O 1
ATOM 702 N N . ILE A 1 89 ? -13.443 5.126 20.587 1.00 85.19 89 ILE A N 1
ATOM 703 C CA . ILE A 1 89 ? -13.205 4.002 19.658 1.00 85.19 89 ILE A CA 1
ATOM 704 C C . ILE A 1 89 ? -13.535 4.414 18.222 1.00 85.19 89 ILE A C 1
ATOM 706 O O . ILE A 1 89 ? -12.834 4.049 17.281 1.00 85.19 89 ILE A O 1
ATOM 710 N N . LEU A 1 90 ? -14.622 5.167 18.044 1.00 84.44 90 LEU A N 1
ATOM 711 C CA . LEU A 1 90 ? -14.999 5.680 16.729 1.00 84.44 90 LEU A CA 1
ATOM 712 C C . LEU A 1 90 ? -13.954 6.677 16.222 1.00 84.44 90 LEU A C 1
ATOM 714 O O . LEU A 1 90 ? -13.549 6.606 15.066 1.00 84.44 90 LEU A O 1
ATOM 718 N N . GLU A 1 91 ? -13.477 7.560 17.095 1.00 86.06 91 GLU A N 1
ATOM 719 C CA . GLU A 1 91 ? -12.435 8.531 16.772 1.00 86.06 91 GLU A CA 1
ATOM 720 C C . GLU A 1 91 ? -11.097 7.859 16.431 1.00 86.06 91 GLU A C 1
ATOM 722 O O . GLU A 1 91 ? -10.494 8.197 15.414 1.00 86.06 91 GLU A O 1
ATOM 727 N N . GLU A 1 92 ? -10.667 6.853 17.196 1.00 85.06 92 GLU A N 1
ATOM 728 C CA . GLU A 1 92 ? -9.476 6.050 16.888 1.00 85.06 92 GLU A CA 1
ATOM 729 C C . GLU A 1 92 ? -9.580 5.365 15.523 1.00 85.06 92 GLU A C 1
ATOM 731 O O . GLU A 1 92 ? -8.626 5.394 14.745 1.00 85.06 92 GLU A O 1
ATOM 736 N N . HIS A 1 93 ? -10.744 4.803 15.192 1.00 85.69 93 HIS A N 1
ATOM 737 C CA . HIS A 1 93 ? -10.971 4.194 13.885 1.00 85.69 93 HIS A CA 1
ATOM 738 C C . HIS A 1 93 ? -10.899 5.225 12.744 1.00 85.69 93 HIS A C 1
ATOM 740 O O . HIS A 1 93 ? -10.255 4.977 11.722 1.00 85.69 93 HIS A O 1
ATOM 746 N N . GLU A 1 94 ? -11.504 6.403 12.914 1.00 85.94 94 GLU A N 1
ATOM 747 C CA . GLU A 1 94 ? -11.420 7.492 11.931 1.00 85.94 94 GLU A CA 1
ATOM 748 C C . GLU A 1 94 ? -9.980 8.006 11.761 1.00 85.94 94 GLU A C 1
ATOM 750 O O . GLU A 1 94 ? -9.541 8.304 10.645 1.00 85.94 94 GLU A O 1
ATOM 755 N N . ILE A 1 95 ? -9.211 8.086 12.850 1.00 86.62 95 ILE A N 1
ATOM 756 C CA . ILE A 1 95 ? -7.785 8.427 12.813 1.00 86.62 95 ILE A CA 1
ATOM 757 C C . ILE A 1 95 ? -6.999 7.346 12.067 1.00 86.62 95 ILE A C 1
ATOM 759 O O . ILE A 1 95 ? -6.215 7.677 11.179 1.00 86.62 95 ILE A O 1
ATOM 763 N N . ALA A 1 96 ? -7.233 6.067 12.362 1.00 85.38 96 ALA A N 1
ATOM 764 C CA . ALA A 1 96 ? -6.567 4.954 11.692 1.00 85.38 96 ALA A CA 1
ATOM 765 C C . ALA A 1 96 ? -6.861 4.934 10.183 1.00 85.38 96 ALA A C 1
ATOM 767 O O . ALA A 1 96 ? -5.947 4.758 9.373 1.00 85.38 96 ALA A O 1
ATOM 768 N N . LYS A 1 97 ? -8.109 5.209 9.786 1.00 86.19 97 LYS A N 1
ATOM 769 C CA . LYS A 1 97 ? -8.502 5.337 8.378 1.00 86.19 97 LYS A CA 1
ATOM 770 C C . LYS A 1 97 ? -7.785 6.496 7.685 1.00 86.19 97 LYS A C 1
ATOM 772 O O . LYS A 1 97 ? -7.201 6.304 6.619 1.00 86.19 97 LYS A O 1
ATOM 777 N N . ARG A 1 98 ? -7.749 7.676 8.311 1.00 86.88 98 ARG A N 1
ATOM 778 C CA . ARG A 1 98 ? -7.020 8.841 7.784 1.00 86.88 98 ARG A CA 1
ATOM 779 C C . ARG A 1 98 ? -5.518 8.573 7.678 1.00 86.88 98 ARG A C 1
ATOM 781 O O . ARG A 1 98 ? -4.892 8.961 6.696 1.00 86.88 98 ARG A O 1
ATOM 788 N N . ASN A 1 99 ? -4.943 7.879 8.655 1.00 85.31 99 ASN A N 1
ATOM 789 C CA . ASN A 1 99 ? -3.533 7.498 8.645 1.00 85.31 99 ASN A CA 1
ATOM 790 C C . ASN A 1 99 ? -3.218 6.527 7.505 1.00 85.31 99 ASN A C 1
ATOM 792 O O . ASN A 1 99 ? -2.194 6.702 6.854 1.00 85.31 99 ASN A O 1
ATOM 796 N N . ARG A 1 100 ? -4.108 5.573 7.201 1.00 83.62 100 ARG A N 1
ATOM 797 C CA . ARG A 1 100 ? -3.987 4.709 6.017 1.00 83.62 100 ARG A CA 1
ATOM 798 C C . ARG A 1 100 ? -3.995 5.526 4.728 1.00 83.62 100 ARG A C 1
ATOM 800 O O . ARG A 1 100 ? -3.110 5.357 3.897 1.00 83.62 100 ARG A O 1
ATOM 807 N N . GLU A 1 101 ? -4.971 6.414 4.559 1.00 84.38 101 GLU A N 1
ATOM 808 C CA . GLU A 1 101 ? -5.073 7.255 3.358 1.00 84.38 101 GLU A CA 1
ATOM 809 C C . GLU A 1 101 ? -3.838 8.145 3.176 1.00 84.38 101 GLU A C 1
ATOM 811 O O . GLU A 1 101 ? -3.349 8.313 2.060 1.00 84.38 101 GLU A O 1
ATOM 816 N N . ASN A 1 102 ? -3.305 8.685 4.271 1.00 84.06 102 ASN A N 1
ATOM 817 C CA . ASN A 1 102 ? -2.068 9.454 4.251 1.00 84.06 102 ASN A CA 1
ATOM 818 C C . ASN A 1 102 ? -0.856 8.569 3.944 1.00 84.06 102 ASN A C 1
ATOM 820 O O . ASN A 1 102 ? -0.034 8.957 3.123 1.00 84.06 102 ASN A O 1
ATOM 824 N N . ALA A 1 103 ? -0.755 7.377 4.537 1.00 81.69 103 ALA A N 1
ATOM 825 C CA . ALA A 1 103 ? 0.333 6.441 4.269 1.00 81.69 103 ALA A CA 1
ATOM 826 C C . ALA A 1 103 ? 0.380 6.051 2.787 1.00 81.69 103 ALA A C 1
ATOM 828 O O . ALA A 1 103 ? 1.439 6.129 2.180 1.00 81.69 103 ALA A O 1
ATOM 829 N N . LEU A 1 104 ? -0.767 5.745 2.171 1.00 79.38 104 LEU A N 1
ATOM 830 C CA . LEU A 1 104 ? -0.848 5.435 0.739 1.00 79.38 104 LEU A CA 1
ATOM 831 C C . LEU A 1 104 ? -0.357 6.587 -0.150 1.00 79.38 104 LEU A C 1
ATOM 833 O O . LEU A 1 104 ? 0.236 6.334 -1.191 1.00 79.38 104 LEU A O 1
ATOM 837 N N . LYS A 1 105 ? -0.576 7.842 0.261 1.00 82.88 105 LYS A N 1
ATOM 838 C CA . LYS A 1 105 ? -0.126 9.037 -0.477 1.00 82.88 105 LYS A CA 1
ATOM 839 C C . LYS A 1 105 ? 1.344 9.379 -0.243 1.00 82.88 105 LYS A C 1
ATOM 841 O O . LYS A 1 105 ? 1.970 9.966 -1.114 1.00 82.88 105 LYS A O 1
ATOM 846 N N . LEU A 1 106 ? 1.867 9.082 0.946 1.00 83.69 106 LEU A N 1
ATOM 847 C CA . LEU A 1 106 ? 3.232 9.433 1.349 1.00 83.69 106 LEU A CA 1
ATOM 848 C C . LEU A 1 106 ? 4.277 8.419 0.876 1.00 83.69 106 LEU A C 1
ATOM 850 O O . LEU A 1 106 ? 5.472 8.717 0.930 1.00 83.69 106 LEU A O 1
ATOM 854 N N . ARG A 1 107 ? 3.845 7.239 0.424 1.00 80.25 107 ARG A N 1
ATOM 855 C CA . ARG A 1 107 ? 4.736 6.238 -0.155 1.00 80.25 107 ARG A CA 1
ATOM 856 C C . ARG A 1 107 ? 5.459 6.775 -1.383 1.00 80.25 107 ARG A C 1
ATOM 858 O O . ARG A 1 107 ? 4.888 7.479 -2.215 1.00 80.25 107 ARG A O 1
ATOM 865 N N . LYS A 1 108 ? 6.715 6.364 -1.541 1.00 83.81 108 LYS A N 1
ATOM 866 C CA . LYS A 1 108 ? 7.565 6.805 -2.660 1.00 83.81 108 LYS A CA 1
ATOM 867 C C . LYS A 1 108 ? 7.105 6.296 -4.026 1.00 83.81 108 LYS A C 1
ATOM 869 O O . LYS A 1 108 ? 7.438 6.898 -5.041 1.00 83.81 108 LYS A O 1
ATOM 874 N N . ASP A 1 109 ? 6.376 5.187 -4.053 1.00 83.31 109 ASP A N 1
ATOM 875 C CA . ASP A 1 109 ? 5.862 4.540 -5.261 1.00 83.31 109 ASP A CA 1
ATOM 876 C C . ASP A 1 109 ? 4.413 4.935 -5.602 1.00 83.31 109 ASP A C 1
ATOM 878 O O . ASP A 1 109 ? 3.857 4.426 -6.574 1.00 83.31 109 ASP A O 1
ATOM 882 N N . ALA A 1 110 ? 3.807 5.870 -4.857 1.00 83.56 110 ALA A N 1
ATOM 883 C CA . ALA A 1 110 ? 2.415 6.279 -5.058 1.00 83.56 110 ALA A CA 1
ATOM 884 C C . ALA A 1 110 ? 2.158 6.910 -6.440 1.00 83.56 110 ALA A C 1
ATOM 886 O O . ALA A 1 110 ? 1.118 6.672 -7.050 1.00 83.56 110 ALA A O 1
ATOM 887 N N . GLU A 1 111 ? 3.110 7.690 -6.957 1.00 85.69 111 GLU A N 1
ATOM 888 C CA . GLU A 1 111 ? 2.994 8.362 -8.261 1.00 85.69 111 GLU A CA 1
ATOM 889 C C . GLU A 1 111 ? 3.390 7.459 -9.445 1.00 85.69 111 GLU A C 1
ATOM 891 O O . GLU A 1 111 ? 3.129 7.789 -10.604 1.00 85.69 111 GLU A O 1
ATOM 896 N N . LEU A 1 112 ? 4.016 6.308 -9.177 1.00 87.38 112 LEU A N 1
ATOM 897 C CA . LEU A 1 112 ? 4.565 5.416 -10.197 1.00 87.38 112 LEU A CA 1
ATOM 898 C C . LEU A 1 112 ? 3.600 4.262 -10.473 1.00 87.38 112 LEU A C 1
ATOM 900 O O . LEU A 1 112 ? 3.202 3.536 -9.565 1.00 87.38 112 LEU A O 1
ATOM 904 N N . LYS A 1 113 ? 3.245 4.050 -11.744 1.00 84.75 113 LYS A N 1
ATOM 905 C CA . LYS A 1 113 ? 2.295 2.995 -12.131 1.00 84.75 113 LYS A CA 1
ATOM 906 C C . LYS A 1 113 ? 2.905 1.602 -12.011 1.00 84.75 113 LYS A C 1
ATOM 908 O O . LYS A 1 113 ? 2.392 0.795 -11.249 1.00 84.75 113 LYS A O 1
ATOM 913 N N . HIS A 1 114 ? 4.041 1.371 -12.668 1.00 85.56 114 HIS A N 1
ATOM 914 C CA . HIS A 1 114 ? 4.635 0.039 -12.862 1.00 85.56 114 HIS A CA 1
ATOM 915 C C . HIS A 1 114 ? 5.775 -0.279 -11.878 1.00 85.56 114 HIS A C 1
ATOM 917 O O . HIS A 1 114 ? 6.702 -1.013 -12.209 1.00 85.56 114 HIS A O 1
ATOM 923 N N . VAL A 1 115 ? 5.773 0.338 -10.692 1.00 87.44 115 VAL A N 1
ATOM 924 C CA . VAL A 1 115 ? 6.833 0.151 -9.690 1.00 87.44 115 VAL A CA 1
ATOM 925 C C . VAL A 1 115 ? 6.210 -0.173 -8.337 1.00 87.44 115 VAL A C 1
ATOM 927 O O . VAL A 1 115 ? 5.283 0.509 -7.903 1.00 87.44 115 VAL A O 1
ATOM 930 N N . ILE A 1 116 ? 6.746 -1.205 -7.685 1.00 86.00 116 ILE A N 1
ATOM 931 C CA . ILE A 1 116 ? 6.446 -1.585 -6.302 1.00 86.00 116 ILE A CA 1
ATOM 932 C C . ILE A 1 116 ? 7.750 -1.454 -5.512 1.00 86.00 116 ILE A C 1
ATOM 934 O O . ILE A 1 116 ? 8.748 -2.096 -5.847 1.00 86.00 116 ILE A O 1
ATOM 938 N N . ILE A 1 117 ? 7.769 -0.604 -4.482 1.00 86.44 117 ILE A N 1
ATOM 939 C CA . ILE A 1 117 ? 8.941 -0.410 -3.615 1.00 86.44 117 ILE A CA 1
ATOM 940 C C . ILE A 1 117 ? 8.595 -0.884 -2.208 1.00 86.44 117 ILE A C 1
ATOM 942 O O . ILE A 1 117 ? 7.696 -0.344 -1.572 1.00 86.44 117 ILE A O 1
ATOM 946 N N . SER A 1 118 ? 9.354 -1.84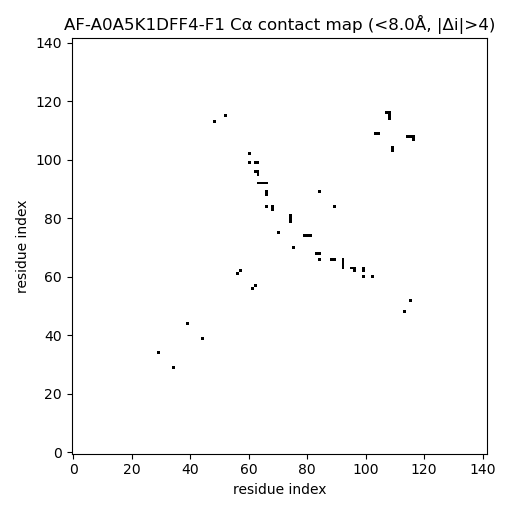4 -1.674 1.00 83.94 118 SER A N 1
ATOM 947 C CA . SER A 1 118 ? 9.232 -2.198 -0.258 1.00 83.94 118 SER A CA 1
ATOM 948 C C . SER A 1 118 ? 9.984 -1.182 0.604 1.00 83.94 118 SER A C 1
ATOM 950 O O . SER A 1 118 ? 11.206 -1.055 0.479 1.00 83.94 118 SER A O 1
ATOM 952 N N . GLU A 1 119 ? 9.302 -0.506 1.529 1.00 78.00 119 GLU A N 1
ATOM 953 C CA . GLU A 1 119 ? 9.937 0.436 2.471 1.00 78.00 119 GLU A CA 1
ATOM 954 C C . GLU A 1 119 ? 10.533 -0.272 3.711 1.00 78.00 119 GLU A C 1
ATOM 956 O O . GLU A 1 119 ? 11.043 0.363 4.639 1.00 78.00 119 GLU A O 1
ATOM 961 N N . ARG A 1 120 ? 10.527 -1.613 3.717 1.00 83.00 120 ARG A N 1
ATOM 962 C CA . ARG A 1 120 ? 11.106 -2.448 4.778 1.00 83.00 120 ARG A CA 1
ATOM 963 C C . ARG A 1 120 ? 12.603 -2.175 4.952 1.00 83.00 120 ARG A C 1
ATOM 965 O O . ARG A 1 120 ? 13.399 -2.274 4.020 1.00 83.00 120 ARG A O 1
ATOM 972 N N . THR A 1 121 ? 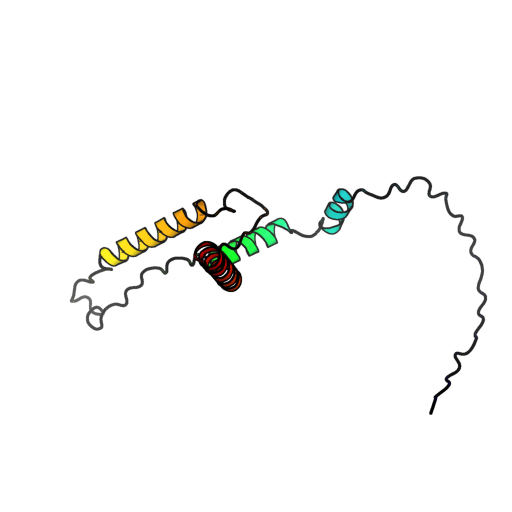13.014 -1.884 6.184 1.00 78.88 121 THR A N 1
ATOM 973 C CA . THR A 1 121 ? 14.420 -1.608 6.500 1.00 78.88 121 THR A CA 1
ATOM 974 C C . THR A 1 121 ? 15.225 -2.896 6.689 1.00 78.88 121 THR A C 1
ATOM 976 O O . THR A 1 121 ? 1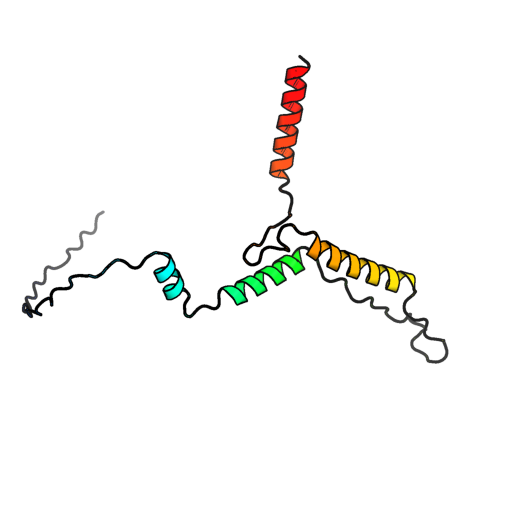4.875 -3.791 7.461 1.00 78.88 121 THR A O 1
ATOM 979 N N . ASN A 1 122 ? 16.365 -2.991 5.999 1.00 86.94 122 ASN A N 1
ATOM 980 C CA . ASN A 1 122 ? 17.277 -4.125 6.123 1.00 86.94 122 ASN A CA 1
ATOM 981 C C . ASN A 1 122 ? 18.176 -3.975 7.360 1.00 86.94 122 ASN A C 1
ATOM 983 O O . ASN A 1 122 ? 19.187 -3.272 7.322 1.00 86.94 122 ASN A O 1
ATOM 987 N N . LYS A 1 123 ? 17.863 -4.703 8.440 1.00 88.19 123 LYS A N 1
ATOM 988 C CA . LYS A 1 123 ? 18.624 -4.664 9.709 1.00 88.19 123 LYS A CA 1
ATOM 989 C C . LYS A 1 123 ? 20.122 -4.944 9.530 1.00 88.19 123 LYS A C 1
ATOM 991 O O . LYS A 1 123 ? 20.963 -4.314 10.158 1.00 88.19 123 LYS A O 1
ATOM 996 N N . LYS A 1 124 ? 20.483 -5.869 8.635 1.00 87.12 124 LYS A N 1
ATOM 997 C CA . LYS A 1 124 ? 21.893 -6.197 8.349 1.00 87.12 124 LYS A CA 1
ATOM 998 C C . LYS A 1 124 ? 22.670 -4.980 7.841 1.00 87.12 124 LYS A C 1
ATOM 1000 O O . LYS A 1 124 ? 23.776 -4.728 8.304 1.00 87.12 124 LYS A O 1
ATOM 1005 N N . VAL A 1 125 ? 22.066 -4.201 6.943 1.00 87.94 125 VAL A N 1
ATOM 1006 C CA . VAL A 1 125 ? 22.685 -3.000 6.369 1.00 87.94 125 VAL A CA 1
ATOM 1007 C C . VAL A 1 125 ? 22.853 -1.920 7.436 1.00 87.94 125 VAL A C 1
ATOM 1009 O O . VAL A 1 125 ? 23.910 -1.297 7.495 1.00 87.94 125 VAL A O 1
ATOM 1012 N N . SER A 1 126 ? 21.876 -1.747 8.336 1.00 86.44 126 SER A N 1
ATOM 1013 C CA . SER A 1 126 ? 22.010 -0.791 9.443 1.00 86.44 126 SER A CA 1
ATOM 1014 C C . SER A 1 126 ? 23.127 -1.166 10.417 1.00 86.44 126 SER A C 1
ATOM 1016 O O . SER A 1 126 ? 23.859 -0.283 10.856 1.00 86.44 126 SER A O 1
ATOM 1018 N N . TYR A 1 127 ? 23.304 -2.458 10.729 1.00 89.50 127 TYR A N 1
ATOM 1019 C CA . TYR A 1 127 ? 24.414 -2.903 11.581 1.00 89.50 127 TYR A CA 1
ATOM 1020 C C . TYR A 1 127 ? 25.770 -2.625 10.931 1.00 89.50 127 TYR A C 1
ATOM 1022 O O . TYR A 1 127 ? 26.666 -2.114 11.596 1.00 89.50 127 TYR A O 1
ATOM 1030 N N . VAL A 1 128 ? 25.914 -2.911 9.634 1.00 91.31 128 VAL A N 1
ATOM 1031 C CA . VAL A 1 128 ? 27.155 -2.638 8.895 1.00 91.31 128 VAL A CA 1
ATOM 1032 C C . VAL A 1 128 ? 27.451 -1.136 8.853 1.00 91.31 128 VAL A C 1
ATOM 1034 O O . VAL A 1 128 ? 28.577 -0.739 9.134 1.00 91.31 128 VAL A O 1
ATOM 1037 N N . LEU A 1 129 ? 26.449 -0.293 8.582 1.00 90.19 129 LEU A N 1
ATOM 1038 C CA . LEU A 1 129 ? 26.593 1.168 8.615 1.00 90.19 129 LEU A CA 1
ATOM 1039 C C . LEU A 1 129 ? 27.036 1.673 9.989 1.00 90.19 129 LEU A C 1
ATOM 1041 O O . LEU A 1 129 ? 27.974 2.461 10.065 1.00 90.19 129 LEU A O 1
ATOM 1045 N N . LEU A 1 130 ? 26.413 1.186 11.065 1.00 91.44 130 LEU A N 1
ATOM 1046 C CA . LEU A 1 130 ? 26.810 1.530 12.429 1.00 91.44 130 LEU A CA 1
ATOM 1047 C C . LEU A 1 130 ? 28.244 1.098 12.725 1.00 91.44 130 LEU A C 1
ATOM 1049 O O . LEU A 1 130 ? 29.008 1.894 13.257 1.00 91.44 130 LEU A O 1
ATOM 1053 N N . ILE A 1 131 ? 28.636 -0.123 12.356 1.00 89.56 131 ILE A N 1
ATOM 1054 C CA . ILE A 1 131 ? 30.011 -0.602 12.553 1.00 89.56 131 ILE A CA 1
ATOM 1055 C C . ILE A 1 131 ? 30.998 0.307 11.815 1.00 89.56 131 ILE A C 1
ATOM 1057 O O . ILE A 1 131 ? 31.966 0.756 12.419 1.00 89.56 131 ILE A O 1
ATOM 1061 N N . LEU A 1 132 ? 30.728 0.650 10.554 1.00 92.12 132 LEU A N 1
ATOM 1062 C CA . LEU A 1 132 ? 31.582 1.552 9.777 1.00 92.12 132 LEU A CA 1
ATOM 1063 C C . LEU A 1 132 ? 31.652 2.960 10.390 1.00 92.12 132 LEU A C 1
ATOM 1065 O O . LEU A 1 132 ? 32.733 3.542 10.461 1.00 92.12 132 LEU A O 1
ATOM 1069 N N . GLN A 1 133 ? 30.530 3.496 10.877 1.00 91.38 133 GLN A N 1
ATOM 1070 C CA . GLN A 1 133 ? 30.491 4.785 11.573 1.00 91.38 133 GLN A CA 1
ATOM 1071 C C . GLN A 1 133 ? 31.305 4.755 12.871 1.00 91.38 133 GLN A C 1
ATOM 1073 O O . GLN A 1 133 ? 32.101 5.660 13.117 1.00 91.38 133 GLN A O 1
ATOM 1078 N N . MET A 1 134 ? 31.156 3.697 13.671 1.00 91.31 134 MET A N 1
ATOM 1079 C CA . MET A 1 134 ? 31.895 3.515 14.921 1.00 91.31 134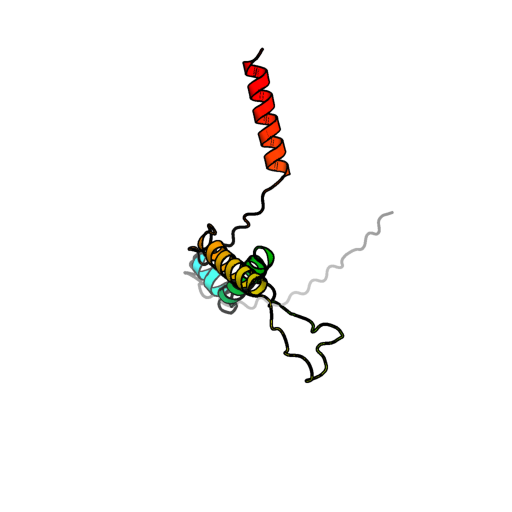 MET A CA 1
ATOM 1080 C C . MET A 1 134 ? 33.396 3.344 14.663 1.00 91.31 134 MET A C 1
ATOM 1082 O O . MET A 1 134 ? 34.206 3.991 15.323 1.00 91.31 134 MET A O 1
ATOM 1086 N N . SER A 1 135 ? 33.786 2.542 13.668 1.00 86.56 135 SER A N 1
ATOM 1087 C CA . SER A 1 135 ? 35.187 2.367 13.271 1.00 86.56 135 SER A CA 1
ATOM 1088 C C . SER A 1 135 ? 35.819 3.667 12.772 1.00 86.56 135 SER A C 1
ATOM 1090 O O . SER A 1 135 ? 36.972 3.939 13.098 1.00 86.56 135 SER A O 1
ATOM 1092 N N . ASN A 1 136 ? 35.086 4.490 12.018 1.00 87.69 136 ASN A N 1
ATOM 1093 C CA . ASN A 1 136 ? 35.578 5.791 11.562 1.00 87.69 136 ASN A CA 1
ATOM 1094 C C . ASN A 1 136 ? 35.819 6.741 12.751 1.00 87.69 136 ASN A C 1
ATOM 1096 O O . ASN A 1 136 ? 36.902 7.299 12.886 1.00 87.69 136 ASN A O 1
ATOM 1100 N N . ILE A 1 137 ? 34.866 6.837 13.688 1.00 85.81 137 ILE A N 1
ATOM 1101 C CA . ILE A 1 137 ? 35.015 7.658 14.904 1.00 85.81 137 ILE A CA 1
ATOM 1102 C C . ILE A 1 137 ? 36.231 7.225 15.735 1.00 85.81 137 ILE A C 1
ATOM 1104 O O . ILE A 1 137 ? 36.959 8.084 16.227 1.00 85.81 137 ILE A O 1
ATOM 1108 N N . ILE A 1 138 ? 36.470 5.918 15.880 1.00 79.62 138 ILE A N 1
ATOM 1109 C CA . ILE A 1 138 ? 37.626 5.392 16.623 1.00 79.62 138 ILE A CA 1
ATOM 1110 C C . ILE A 1 138 ? 38.944 5.798 15.948 1.00 79.62 138 ILE A C 1
ATOM 1112 O O . ILE A 1 138 ? 39.851 6.257 16.635 1.00 79.62 138 ILE A O 1
ATOM 1116 N N . ASN A 1 139 ? 39.035 5.694 14.619 1.00 73.69 139 ASN A N 1
ATOM 1117 C CA . ASN A 1 139 ? 40.237 6.084 13.872 1.00 73.69 139 ASN A CA 1
ATOM 1118 C C . ASN A 1 139 ? 40.517 7.598 13.899 1.00 73.69 139 ASN A C 1
ATOM 1120 O O . ASN A 1 139 ? 41.667 7.986 13.759 1.00 73.69 139 ASN A O 1
ATOM 1124 N N . LEU A 1 140 ? 39.505 8.455 14.092 1.00 71.12 140 LEU A N 1
ATOM 1125 C CA . LEU A 1 140 ? 39.705 9.903 14.276 1.00 71.12 140 LEU A CA 1
ATOM 1126 C C . LEU A 1 140 ? 40.045 10.309 15.725 1.00 71.12 140 LEU A C 1
ATOM 1128 O O . LEU A 1 140 ? 40.368 11.473 15.964 1.00 71.12 140 LEU A O 1
ATOM 1132 N N . LYS A 1 141 ? 39.901 9.406 16.705 1.00 66.06 141 LYS A N 1
ATOM 1133 C CA . LYS A 1 141 ? 40.103 9.693 18.140 1.00 66.06 141 LYS A CA 1
ATOM 1134 C C . LYS A 1 141 ? 41.477 9.240 18.664 1.00 66.06 141 LYS A C 1
ATOM 1136 O O . LYS A 1 141 ? 41.825 9.609 19.785 1.00 66.06 141 LYS A O 1
ATOM 1141 N N . ILE A 1 142 ? 42.197 8.428 17.889 1.00 58.09 142 ILE A N 1
ATOM 1142 C CA . ILE A 1 142 ? 43.573 7.956 18.131 1.00 58.09 142 ILE A CA 1
ATOM 1143 C C . ILE A 1 142 ? 44.533 8.871 17.373 1.00 58.09 142 ILE A C 1
ATOM 1145 O O . ILE A 1 142 ? 45.576 9.222 17.964 1.00 58.09 142 ILE A O 1
#

Sequence (142 aa):
EVKQLACSDSADESEEDNQSVESMSDYELPSMPELIKRAFASDDVEEEFEKEKLEALNEEVPMPEKPMSLPGWGQWTDVQEKKGLPSWILEEHEIAKRNRENALKLRKDAELKHVIISERTNKKVSYVLLILQMSNIINLKI

Organism: NCBI:txid210225

Foldseek 3Di:
DDDDDDDDDDDDDDDDPCPPPPPPPDPDPDDPVVVVCVVCVPPPVLVVQVVVLVVLLCVVQPQQDDDDDDFPPPQPDPPDDRDPDDPVSVVVNVVSNVVSVVVCVPDPCNVPRRDDDDPDDDPVVVVVVVVVVVVVVVVVVD